Protein AF-A0A0F6RL67-F1 (afdb_monomer_lite)

Structure (mmCIF, N/CA/C/O backbone):
data_AF-A0A0F6RL67-F1
#
_entry.id   AF-A0A0F6RL67-F1
#
loop_
_atom_site.group_PDB
_atom_site.id
_atom_site.type_symbol
_atom_site.label_atom_id
_atom_site.label_alt_id
_atom_site.label_comp_id
_atom_site.label_asym_id
_atom_site.label_entity_id
_atom_site.label_seq_id
_atom_site.pdbx_PDB_ins_code
_atom_site.Cartn_x
_atom_site.Cartn_y
_atom_site.Cartn_z
_atom_site.occupancy
_atom_site.B_iso_or_equiv
_atom_site.auth_seq_id
_atom_site.auth_comp_id
_atom_site.auth_asym_id
_atom_site.auth_atom_id
_atom_site.pdbx_PDB_model_num
ATOM 1 N N . MET A 1 1 ? 25.501 -9.272 3.572 1.00 39.44 1 MET A N 1
ATOM 2 C CA . MET A 1 1 ? 24.413 -9.003 4.534 1.00 39.44 1 MET A CA 1
ATOM 3 C C . MET A 1 1 ? 23.140 -8.928 3.716 1.00 39.44 1 MET A C 1
ATOM 5 O O . MET A 1 1 ? 23.131 -8.193 2.739 1.00 39.44 1 MET A O 1
ATOM 9 N N . LEU A 1 2 ? 22.194 -9.834 3.968 1.00 45.69 2 LEU A N 1
ATOM 10 C CA . LEU A 1 2 ? 21.057 -10.107 3.083 1.00 45.69 2 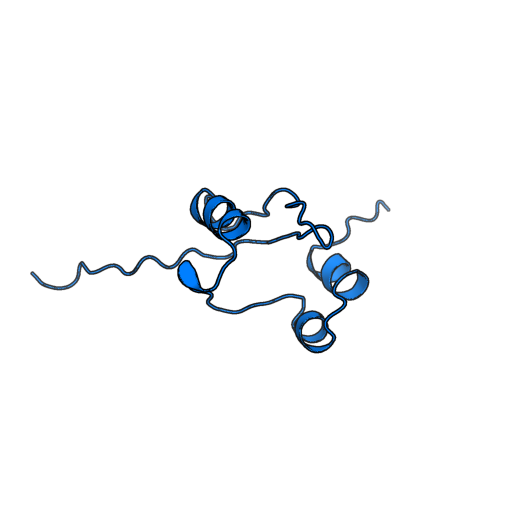LEU A CA 1
ATOM 11 C C . LEU A 1 2 ? 20.218 -8.845 2.864 1.00 45.69 2 LEU A C 1
ATOM 13 O O . LEU A 1 2 ? 19.864 -8.158 3.815 1.00 45.69 2 LEU A O 1
ATOM 17 N N . GLY A 1 3 ? 19.979 -8.543 1.588 1.00 56.59 3 GLY A N 1
ATOM 18 C CA . GLY A 1 3 ? 19.270 -7.361 1.118 1.00 56.59 3 GLY A CA 1
ATOM 19 C C . GLY A 1 3 ? 17.779 -7.460 1.404 1.00 56.59 3 GLY A C 1
ATOM 20 O O . GLY A 1 3 ? 16.995 -7.812 0.525 1.00 56.59 3 GLY A O 1
ATOM 21 N N . GLU A 1 4 ? 17.401 -7.150 2.637 1.00 61.28 4 GLU A N 1
ATOM 22 C CA . GLU A 1 4 ? 16.026 -6.822 2.983 1.00 61.28 4 GLU A CA 1
ATOM 23 C C . GLU A 1 4 ? 15.706 -5.469 2.341 1.00 61.28 4 GLU A C 1
ATOM 25 O O . GLU A 1 4 ? 16.054 -4.414 2.861 1.00 61.28 4 GLU A O 1
ATOM 30 N N . MET A 1 5 ? 15.124 -5.505 1.140 1.00 65.50 5 MET A N 1
ATOM 31 C CA . MET A 1 5 ? 14.607 -4.302 0.494 1.00 65.50 5 MET A CA 1
ATOM 32 C C . MET A 1 5 ? 13.395 -3.833 1.294 1.00 65.50 5 MET A C 1
ATOM 34 O O . MET A 1 5 ? 12.397 -4.553 1.392 1.00 65.50 5 MET A O 1
ATOM 38 N N . SER A 1 6 ? 13.483 -2.635 1.866 1.00 71.31 6 SER A N 1
ATOM 39 C CA . SER A 1 6 ? 12.349 -2.003 2.525 1.00 71.31 6 SER A CA 1
ATOM 40 C C . SER A 1 6 ? 11.261 -1.698 1.496 1.00 71.31 6 SER A C 1
ATOM 42 O O . SER A 1 6 ? 11.548 -1.523 0.310 1.00 71.31 6 SER A O 1
ATOM 44 N N . PHE A 1 7 ? 10.003 -1.583 1.931 1.00 72.69 7 PHE A N 1
ATOM 45 C CA . PHE A 1 7 ? 8.905 -1.174 1.046 1.00 72.69 7 PHE A CA 1
ATOM 46 C C . PHE A 1 7 ? 9.253 0.122 0.289 1.00 72.69 7 PHE A C 1
ATOM 48 O O . PHE A 1 7 ? 8.974 0.236 -0.901 1.00 72.69 7 PHE A O 1
ATOM 55 N N . TYR A 1 8 ? 9.963 1.040 0.950 1.00 70.81 8 TYR A N 1
ATOM 56 C CA . TYR A 1 8 ? 10.434 2.301 0.376 1.00 70.81 8 TYR A CA 1
ATOM 57 C C . TYR A 1 8 ? 11.539 2.137 -0.685 1.00 70.81 8 TYR A C 1
ATOM 59 O O . TYR A 1 8 ? 11.587 2.899 -1.646 1.00 70.81 8 TYR A O 1
ATOM 67 N N . ASP A 1 9 ? 12.396 1.117 -0.575 1.00 73.50 9 ASP A N 1
ATOM 68 C CA . ASP A 1 9 ? 13.422 0.841 -1.594 1.00 73.50 9 ASP A CA 1
ATOM 69 C C . ASP A 1 9 ? 12.785 0.281 -2.875 1.00 73.50 9 ASP A C 1
ATOM 71 O O . ASP A 1 9 ? 13.236 0.528 -3.996 1.00 73.50 9 ASP A O 1
ATOM 75 N N . VAL A 1 10 ? 11.700 -0.482 -2.713 1.00 75.50 10 VAL A N 1
ATOM 76 C CA . VAL A 1 10 ? 10.925 -1.043 -3.825 1.00 75.50 10 VAL A CA 1
ATOM 77 C C . VAL A 1 10 ? 10.143 0.060 -4.542 1.00 75.50 10 VAL A C 1
ATOM 79 O O . VAL A 1 10 ? 10.020 0.025 -5.769 1.00 75.50 10 VAL A O 1
ATOM 82 N N . THR A 1 11 ? 9.639 1.063 -3.821 1.00 75.38 11 THR A N 1
ATOM 83 C CA . THR A 1 11 ? 8.854 2.142 -4.432 1.00 75.38 11 THR A CA 1
ATOM 84 C C . THR A 1 11 ? 9.716 3.039 -5.320 1.00 75.38 11 THR A C 1
ATOM 86 O O . THR A 1 11 ? 9.282 3.366 -6.424 1.00 75.38 11 THR A O 1
ATOM 89 N N . ASP A 1 12 ? 10.966 3.330 -4.943 1.00 69.94 12 ASP A N 1
ATOM 90 C CA . ASP A 1 12 ? 11.907 4.058 -5.812 1.00 69.94 12 ASP A CA 1
ATOM 91 C C . ASP A 1 12 ? 12.267 3.279 -7.095 1.00 69.94 12 ASP A C 1
ATOM 93 O O . ASP A 1 12 ? 12.401 3.837 -8.190 1.00 69.94 12 ASP A O 1
ATOM 97 N N . LYS A 1 13 ? 12.364 1.952 -6.989 1.00 73.25 13 LYS A N 1
ATOM 98 C CA . LYS A 1 13 ? 12.849 1.111 -8.087 1.00 73.25 13 LYS A CA 1
ATOM 99 C C . LYS A 1 13 ? 11.779 0.732 -9.113 1.00 73.25 13 LYS A C 1
ATOM 101 O O . LYS A 1 13 ? 12.112 0.563 -10.284 1.00 73.25 13 LYS A O 1
ATOM 106 N N . TYR A 1 14 ? 10.522 0.571 -8.692 1.00 76.62 14 TYR A N 1
ATOM 107 C CA . TYR A 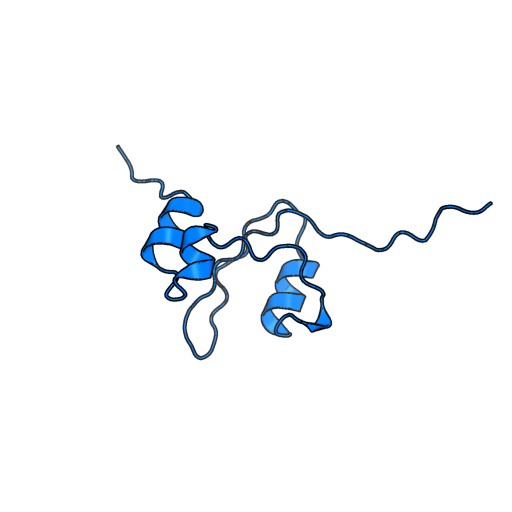1 14 ? 9.469 -0.016 -9.535 1.00 76.62 14 TYR A CA 1
ATOM 108 C C . TYR A 1 14 ? 8.268 0.897 -9.804 1.00 76.62 14 TYR A C 1
ATOM 110 O O . TYR A 1 14 ? 7.449 0.557 -10.658 1.00 76.62 14 TYR A O 1
ATOM 118 N N . ILE A 1 15 ? 8.130 2.040 -9.121 1.00 80.38 15 ILE A N 1
ATOM 119 C CA . ILE A 1 15 ? 7.067 2.994 -9.459 1.00 80.38 15 ILE A CA 1
ATOM 120 C C . ILE A 1 15 ? 7.473 3.776 -10.711 1.00 80.38 15 ILE A C 1
ATOM 122 O O . ILE A 1 15 ? 8.416 4.566 -10.699 1.00 80.38 15 ILE A O 1
ATOM 126 N N . GLU A 1 16 ? 6.722 3.568 -11.792 1.00 79.00 16 GLU A N 1
ATOM 127 C CA . GLU A 1 16 ? 6.906 4.277 -13.065 1.00 79.00 16 GLU A CA 1
ATOM 128 C C . GLU A 1 16 ? 6.435 5.740 -12.994 1.00 79.00 16 GLU A C 1
ATOM 130 O O . GLU A 1 16 ? 6.988 6.613 -13.664 1.00 79.00 16 GLU A O 1
ATOM 135 N N . ASP A 1 17 ? 5.427 6.025 -12.162 1.00 80.88 17 ASP A N 1
ATOM 136 C CA . ASP A 1 17 ? 4.924 7.379 -11.945 1.00 80.88 17 ASP A CA 1
ATOM 137 C C . ASP A 1 17 ? 5.909 8.192 -11.093 1.00 80.88 17 ASP A C 1
ATOM 139 O O . ASP A 1 17 ? 6.139 7.934 -9.909 1.00 80.88 17 ASP A O 1
ATOM 143 N N . LYS A 1 18 ? 6.510 9.203 -11.718 1.00 80.88 18 LYS A N 1
ATOM 144 C CA . LYS A 1 18 ? 7.591 9.992 -11.126 1.00 80.88 18 LYS A CA 1
ATOM 145 C C . LYS A 1 18 ? 7.162 10.761 -9.874 1.00 80.88 18 LYS A C 1
ATOM 147 O O . LYS A 1 18 ? 7.994 10.942 -8.984 1.00 80.88 18 LYS A O 1
ATOM 152 N N . GLU A 1 19 ? 5.909 11.202 -9.798 1.00 83.25 19 GLU A N 1
ATOM 153 C CA . GLU A 1 19 ? 5.404 11.968 -8.656 1.00 83.25 19 GLU A CA 1
ATOM 154 C C . GLU A 1 19 ? 5.073 11.036 -7.490 1.00 83.25 19 GLU A C 1
ATOM 156 O O . GLU A 1 19 ? 5.494 11.298 -6.363 1.00 83.25 19 GLU A O 1
ATOM 161 N N . LEU A 1 20 ? 4.447 9.886 -7.763 1.00 80.81 20 LEU A N 1
ATOM 162 C CA . LEU A 1 20 ? 4.222 8.858 -6.739 1.00 80.81 20 LEU A CA 1
ATOM 163 C C . LEU A 1 20 ? 5.530 8.296 -6.192 1.00 80.81 20 LEU A C 1
ATOM 165 O O . LEU A 1 20 ? 5.657 8.081 -4.988 1.00 80.81 20 LEU A O 1
ATOM 169 N N . ARG A 1 21 ? 6.531 8.101 -7.052 1.00 81.56 21 ARG A N 1
ATOM 170 C CA . ARG A 1 21 ? 7.855 7.644 -6.634 1.00 81.56 21 ARG A CA 1
ATOM 171 C C . ARG A 1 21 ? 8.516 8.618 -5.659 1.00 81.56 21 ARG A C 1
ATOM 173 O O . ARG A 1 21 ? 9.060 8.196 -4.647 1.00 81.56 21 ARG A O 1
ATOM 180 N N . ARG A 1 22 ? 8.425 9.926 -5.928 1.00 80.38 22 ARG A N 1
ATOM 181 C CA . ARG A 1 22 ? 8.949 10.983 -5.038 1.00 80.38 22 ARG A CA 1
ATOM 182 C C . ARG A 1 22 ? 8.268 11.002 -3.673 1.00 80.38 22 ARG A C 1
ATOM 184 O O . ARG A 1 22 ? 8.889 11.402 -2.696 1.00 80.38 22 ARG A O 1
ATOM 191 N N . GLN A 1 23 ? 7.016 10.559 -3.611 1.00 80.62 23 GLN A N 1
ATOM 192 C CA . GLN A 1 23 ? 6.249 10.400 -2.376 1.00 80.62 23 GLN A CA 1
ATOM 193 C C . GLN A 1 23 ? 6.449 9.017 -1.729 1.00 80.62 23 GLN A C 1
ATOM 195 O O . GLN A 1 23 ? 5.737 8.671 -0.790 1.00 80.62 23 GLN A O 1
ATOM 200 N N . GLY A 1 24 ? 7.373 8.192 -2.237 1.00 78.25 24 GLY A N 1
ATOM 201 C CA . GLY A 1 24 ? 7.613 6.839 -1.733 1.00 78.25 24 GLY A CA 1
ATOM 202 C C . GLY A 1 24 ? 6.440 5.879 -1.952 1.00 78.25 24 GLY A C 1
ATOM 203 O O . GLY A 1 24 ? 6.350 4.871 -1.258 1.00 78.25 24 GLY A O 1
ATOM 204 N N . GLY A 1 25 ? 5.537 6.177 -2.892 1.00 81.25 25 GLY A N 1
ATOM 205 C CA . GLY A 1 25 ? 4.315 5.411 -3.148 1.00 81.25 25 GLY A CA 1
ATOM 206 C C . GLY A 1 25 ? 3.132 5.767 -2.245 1.00 81.25 25 GLY A C 1
ATOM 207 O O . GLY A 1 25 ? 2.109 5.085 -2.307 1.00 81.25 25 GLY A O 1
ATOM 208 N N . TYR A 1 26 ? 3.244 6.816 -1.424 1.00 82.75 26 TYR A N 1
ATOM 209 C CA . TYR A 1 26 ? 2.151 7.273 -0.573 1.00 82.75 26 TYR A CA 1
ATOM 210 C C . TYR A 1 26 ? 1.014 7.869 -1.411 1.00 82.75 26 TYR A C 1
ATOM 212 O O . TYR A 1 26 ? 1.201 8.830 -2.150 1.00 82.75 26 TYR A O 1
ATOM 220 N N . LEU A 1 27 ? -0.181 7.287 -1.291 1.00 81.62 27 LEU A N 1
ATOM 221 C CA . LEU A 1 27 ? -1.376 7.696 -2.039 1.00 81.62 27 LEU A CA 1
ATOM 222 C C . LEU A 1 27 ? -2.336 8.573 -1.221 1.00 81.62 27 LEU A C 1
ATOM 224 O O . LEU A 1 27 ? -3.374 8.982 -1.737 1.00 81.62 27 LEU A O 1
ATOM 228 N N . GLY A 1 28 ? -2.016 8.860 0.044 1.00 86.19 28 GLY A N 1
ATOM 229 C CA . GLY A 1 28 ? -2.919 9.570 0.946 1.00 86.19 28 GLY A CA 1
ATOM 230 C C . GLY A 1 28 ? -4.204 8.794 1.257 1.00 86.19 28 GLY A C 1
ATOM 231 O O . GLY A 1 28 ? -4.278 7.570 1.132 1.00 86.19 28 GLY A O 1
ATOM 232 N N . VAL A 1 29 ? -5.239 9.523 1.681 1.00 85.62 29 VAL A N 1
ATOM 233 C CA . VAL A 1 29 ? -6.539 8.940 2.042 1.00 85.62 29 VAL A CA 1
ATOM 234 C C . VAL A 1 29 ? -7.351 8.648 0.784 1.00 85.62 29 VAL A C 1
ATOM 236 O O . VAL A 1 29 ? -7.946 9.551 0.198 1.00 85.62 29 VAL A O 1
ATOM 239 N N . GLN A 1 30 ? -7.438 7.369 0.423 1.00 86.44 30 GLN A N 1
ATOM 240 C CA . GLN A 1 30 ? -8.236 6.907 -0.712 1.00 86.44 30 GLN A CA 1
ATOM 241 C C . GLN A 1 30 ? -9.576 6.329 -0.266 1.00 86.44 30 GLN A C 1
ATOM 243 O O . GLN A 1 30 ? -9.656 5.525 0.666 1.00 86.44 30 GLN A O 1
ATOM 248 N N . ARG A 1 31 ? -10.660 6.717 -0.950 1.00 86.25 31 ARG A N 1
ATOM 249 C CA . ARG A 1 31 ? -11.993 6.176 -0.661 1.00 86.25 31 ARG A CA 1
ATOM 250 C C . ARG A 1 31 ? -12.180 4.856 -1.391 1.00 86.25 31 ARG A C 1
ATOM 252 O O . ARG A 1 31 ? -11.640 4.621 -2.468 1.00 86.25 31 ARG A O 1
ATOM 259 N N . ARG A 1 32 ? -13.053 4.015 -0.838 1.00 84.31 32 ARG A N 1
ATOM 260 C CA . ARG A 1 32 ? -13.373 2.688 -1.384 1.00 84.31 32 ARG A CA 1
ATOM 261 C C . ARG A 1 32 ? -13.759 2.698 -2.869 1.00 84.31 32 ARG A C 1
ATOM 263 O O . ARG A 1 32 ? -13.444 1.746 -3.576 1.00 84.31 32 ARG A O 1
ATOM 270 N N . GLN A 1 33 ? -14.453 3.753 -3.287 1.00 86.06 33 GLN A N 1
ATOM 271 C CA . GLN A 1 33 ? -14.982 3.978 -4.635 1.00 86.06 33 GLN A CA 1
ATOM 272 C C . GLN A 1 33 ? -13.940 4.491 -5.640 1.00 86.06 33 GLN A C 1
ATOM 274 O O . GLN A 1 33 ? -14.112 4.285 -6.835 1.00 86.06 33 GLN A O 1
ATOM 279 N N . ASP A 1 34 ? -12.850 5.096 -5.161 1.00 85.56 34 ASP A N 1
ATOM 280 C CA . ASP A 1 34 ? -11.751 5.581 -6.007 1.00 85.56 34 ASP A CA 1
ATOM 281 C C . ASP A 1 34 ? -10.728 4.465 -6.303 1.00 85.56 34 ASP A C 1
ATOM 283 O O . ASP A 1 34 ? -9.877 4.585 -7.185 1.00 85.56 34 ASP A O 1
ATOM 287 N N . LEU A 1 35 ? -10.811 3.346 -5.573 1.00 85.25 35 LEU A N 1
ATOM 288 C CA . LEU A 1 35 ? -9.963 2.173 -5.750 1.00 85.25 35 LEU A CA 1
ATOM 289 C C . LEU A 1 35 ? -10.600 1.169 -6.713 1.00 85.25 35 LEU A C 1
ATOM 291 O O . LEU A 1 35 ? -11.808 0.934 -6.702 1.00 85.25 35 LEU A O 1
ATOM 295 N N . ARG A 1 36 ? -9.757 0.479 -7.491 1.00 85.38 36 ARG A N 1
ATOM 296 C CA . ARG A 1 36 ? -10.209 -0.662 -8.300 1.00 85.38 36 ARG A CA 1
ATOM 297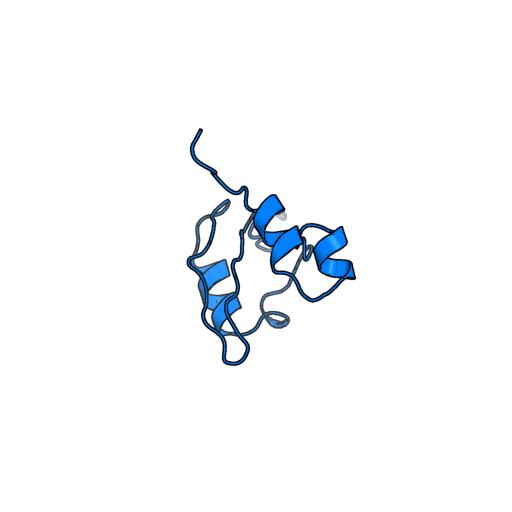 C C . ARG A 1 36 ? -10.852 -1.721 -7.390 1.00 85.38 36 ARG A C 1
ATOM 299 O O . ARG A 1 36 ? -10.309 -1.960 -6.309 1.00 85.38 36 ARG A O 1
ATOM 306 N N . PRO A 1 37 ? -11.921 -2.413 -7.823 1.00 86.19 37 PRO A N 1
ATOM 307 C CA . PRO A 1 37 ? -12.639 -3.380 -6.986 1.00 86.19 37 PRO A CA 1
ATOM 308 C C . PRO A 1 37 ? -11.731 -4.453 -6.371 1.00 86.19 37 PRO A C 1
ATOM 310 O O . PRO A 1 37 ? -11.851 -4.757 -5.188 1.00 86.19 37 PRO A O 1
ATOM 313 N N . GLU A 1 38 ? -10.773 -4.956 -7.156 1.00 86.00 38 GLU A N 1
ATOM 314 C CA . GLU A 1 38 ? -9.759 -5.936 -6.739 1.00 86.00 38 GLU A CA 1
ATOM 315 C C . GLU A 1 38 ? -8.905 -5.431 -5.562 1.00 86.00 38 GLU A C 1
ATOM 317 O O . GLU A 1 38 ? -8.711 -6.136 -4.574 1.00 86.00 38 GLU A O 1
ATOM 322 N N . ILE A 1 39 ? -8.428 -4.183 -5.648 1.00 86.94 39 ILE A N 1
ATOM 323 C CA . ILE A 1 39 ? -7.606 -3.547 -4.610 1.00 86.94 39 ILE A CA 1
ATOM 324 C C . ILE A 1 39 ? -8.464 -3.240 -3.387 1.00 86.94 39 ILE A C 1
ATOM 326 O O . ILE A 1 39 ? -8.078 -3.533 -2.263 1.00 86.94 39 ILE A O 1
ATOM 330 N N . SER A 1 40 ? -9.644 -2.673 -3.620 1.00 88.62 40 SER A N 1
ATOM 331 C CA . SER A 1 40 ? -10.602 -2.305 -2.587 1.00 88.62 40 SER A CA 1
ATOM 332 C C . SER A 1 40 ? -10.959 -3.512 -1.712 1.00 88.62 40 SER A C 1
ATOM 334 O O . SER A 1 40 ? -10.826 -3.461 -0.493 1.00 88.62 40 SER A O 1
ATOM 336 N N . ALA A 1 41 ? -11.322 -4.645 -2.318 1.00 88.56 41 ALA A N 1
ATOM 337 C CA . ALA A 1 41 ? -11.626 -5.866 -1.577 1.00 88.56 41 ALA A CA 1
ATOM 338 C C . ALA A 1 41 ? -10.440 -6.340 -0.721 1.00 88.56 41 ALA A C 1
ATOM 340 O O . ALA A 1 41 ? -10.635 -6.677 0.444 1.00 88.56 41 ALA A O 1
ATOM 341 N N . ALA A 1 42 ? -9.222 -6.320 -1.269 1.00 88.94 42 ALA A N 1
ATOM 342 C CA . ALA A 1 42 ? -8.027 -6.739 -0.546 1.00 88.94 42 ALA A CA 1
ATOM 343 C C . ALA A 1 42 ? -7.687 -5.793 0.620 1.00 88.94 42 ALA A C 1
ATOM 345 O O . ALA A 1 42 ? -7.464 -6.267 1.728 1.00 88.94 42 ALA A O 1
ATOM 346 N N . VAL A 1 43 ? -7.711 -4.473 0.403 1.00 89.00 43 VAL A N 1
ATOM 347 C CA . VAL A 1 43 ? -7.422 -3.461 1.435 1.00 89.00 43 VAL A CA 1
ATOM 348 C C . VAL A 1 43 ? -8.395 -3.595 2.605 1.00 89.00 43 VAL A C 1
ATOM 350 O O . VAL A 1 43 ? -7.969 -3.788 3.741 1.00 89.00 43 VAL A O 1
ATOM 353 N N . PHE A 1 44 ? -9.704 -3.576 2.337 1.00 86.81 44 PHE A N 1
ATOM 354 C CA . PHE A 1 44 ? -10.727 -3.599 3.388 1.00 86.81 44 PHE A CA 1
ATOM 355 C C . PHE A 1 44 ? -10.903 -4.968 4.071 1.00 86.81 44 PHE A C 1
ATOM 357 O O . PHE A 1 44 ? -11.577 -5.043 5.095 1.00 86.81 44 PHE A O 1
ATOM 364 N N . ALA A 1 45 ? -10.313 -6.039 3.532 1.00 88.38 45 ALA A N 1
ATOM 365 C CA . ALA A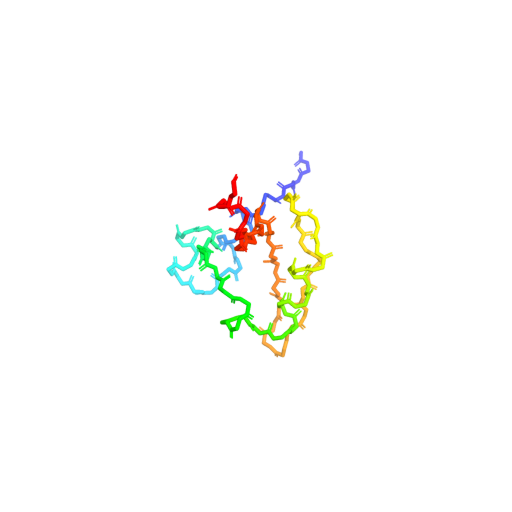 1 45 ? -10.296 -7.362 4.159 1.00 88.38 45 ALA A CA 1
ATOM 366 C C . ALA A 1 45 ? -9.105 -7.573 5.114 1.00 88.38 45 ALA A C 1
ATOM 368 O O . ALA A 1 45 ? -9.043 -8.601 5.792 1.00 88.38 45 ALA A O 1
ATOM 369 N N . THR A 1 46 ? -8.155 -6.636 5.170 1.00 88.81 46 THR A N 1
ATOM 370 C CA . THR A 1 46 ? -6.975 -6.743 6.043 1.00 88.81 46 THR A CA 1
ATOM 371 C C . THR A 1 46 ? -7.141 -6.059 7.387 1.00 88.81 46 THR A C 1
ATOM 373 O O . THR A 1 46 ? -8.060 -5.269 7.591 1.00 88.81 46 THR A O 1
ATOM 376 N N . LYS A 1 47 ? -6.247 -6.401 8.322 1.00 87.75 47 LYS A N 1
ATOM 377 C CA . LYS A 1 47 ? -6.144 -5.766 9.638 1.00 87.75 47 LYS A CA 1
ATOM 378 C C . LYS A 1 47 ? -4.918 -4.846 9.632 1.00 87.75 47 LYS A C 1
ATOM 380 O O . LYS A 1 47 ? -3.809 -5.367 9.725 1.00 87.75 47 LYS A O 1
ATOM 385 N N . PRO A 1 48 ? -5.089 -3.523 9.486 1.00 87.19 48 PRO A N 1
ATOM 386 C CA . PRO A 1 48 ? -3.964 -2.594 9.436 1.00 87.19 48 PRO A CA 1
ATOM 387 C C . PRO A 1 48 ? -3.192 -2.527 10.769 1.00 87.19 48 PRO A C 1
ATOM 389 O O . PRO A 1 48 ? -3.807 -2.738 11.821 1.00 87.19 48 PRO A O 1
ATOM 392 N N . PRO A 1 49 ? -1.885 -2.193 10.745 1.00 88.38 49 PRO A N 1
ATOM 393 C CA . PRO A 1 49 ? -1.059 -1.988 9.553 1.00 88.38 49 PRO A CA 1
ATOM 394 C C . PRO A 1 49 ? -0.604 -3.326 8.942 1.00 88.38 49 PRO A C 1
ATOM 396 O O . PRO A 1 49 ? -0.019 -4.165 9.628 1.00 88.38 49 PRO A O 1
ATOM 399 N N . GLN A 1 50 ? -0.859 -3.549 7.648 1.00 88.19 50 GLN A N 1
ATOM 400 C CA . GLN A 1 50 ? -0.517 -4.812 6.982 1.00 88.19 50 GLN A CA 1
ATOM 401 C C . GLN A 1 50 ? -0.100 -4.615 5.521 1.00 88.19 50 GLN A C 1
ATOM 403 O O . GLN A 1 50 ? -0.771 -3.937 4.741 1.00 88.19 50 GLN A O 1
ATOM 408 N N . LEU A 1 51 ? 0.994 -5.278 5.132 1.00 86.88 51 LEU A N 1
ATOM 409 C CA . LEU A 1 51 ? 1.413 -5.384 3.737 1.00 86.88 51 LEU A CA 1
ATOM 410 C C . LEU A 1 51 ? 0.559 -6.434 3.015 1.00 86.88 51 LEU A C 1
ATOM 412 O O . LEU A 1 51 ? 0.512 -7.600 3.418 1.00 86.88 51 LEU A O 1
ATOM 416 N N . LEU A 1 52 ? -0.114 -6.027 1.940 1.00 87.94 52 LEU A N 1
ATOM 417 C CA . LEU A 1 52 ? -0.903 -6.931 1.112 1.00 87.94 52 LEU A CA 1
ATOM 418 C C . LEU A 1 52 ? -0.001 -7.827 0.269 1.00 87.94 52 LEU A C 1
ATOM 420 O O . LEU A 1 52 ? 1.080 -7.431 -0.173 1.00 87.94 52 LEU A O 1
ATOM 424 N N . LYS A 1 53 ? -0.497 -9.034 -0.025 1.00 86.25 53 LYS A N 1
ATOM 425 C CA . LYS A 1 53 ? 0.113 -9.876 -1.058 1.00 86.25 53 LYS A CA 1
ATOM 426 C C . LYS A 1 53 ? 0.111 -9.121 -2.397 1.00 86.25 53 LYS A C 1
ATOM 428 O O . LYS A 1 53 ? -0.839 -8.378 -2.652 1.00 86.25 53 LYS A O 1
ATOM 433 N N . PRO A 1 54 ? 1.120 -9.329 -3.262 1.00 84.75 54 PRO A N 1
ATOM 434 C CA . PRO A 1 54 ? 1.175 -8.658 -4.553 1.00 84.75 54 PRO A CA 1
ATOM 435 C C . PRO A 1 54 ? -0.091 -8.938 -5.373 1.00 84.75 54 PRO A C 1
ATOM 437 O O . PRO A 1 54 ? -0.427 -10.094 -5.636 1.00 84.75 54 PRO A O 1
ATOM 440 N N . ILE A 1 55 ? -0.799 -7.880 -5.767 1.00 84.19 55 ILE A N 1
ATOM 441 C CA . ILE A 1 55 ? -2.036 -7.978 -6.548 1.00 84.19 55 ILE A CA 1
ATOM 442 C C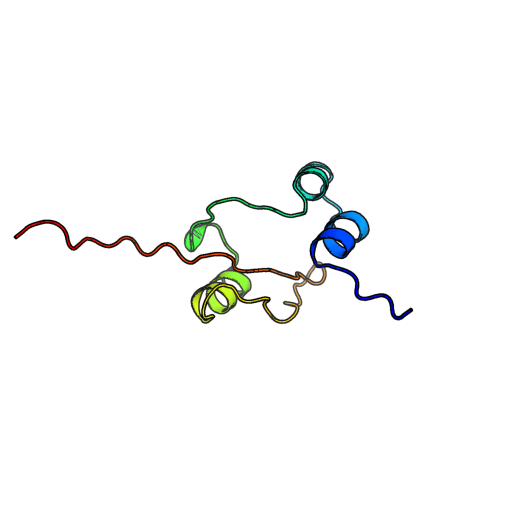 . ILE A 1 55 ? -1.667 -7.888 -8.025 1.00 84.19 55 ILE A C 1
ATOM 444 O O . ILE A 1 55 ? -1.187 -6.851 -8.492 1.00 84.19 55 ILE A O 1
ATOM 448 N N . VAL A 1 56 ? -1.877 -8.979 -8.761 1.00 79.88 56 VAL A N 1
ATOM 449 C CA . VAL A 1 56 ? -1.627 -9.035 -10.204 1.00 79.88 56 VAL A CA 1
ATOM 450 C C . VAL A 1 56 ? -2.777 -8.344 -10.931 1.00 79.88 56 VAL A C 1
ATOM 452 O O . VAL A 1 56 ? -3.928 -8.751 -10.815 1.00 79.88 56 VAL A O 1
ATOM 455 N N . LYS A 1 57 ? -2.460 -7.297 -11.688 1.00 77.50 57 LYS A N 1
ATOM 456 C CA . LYS A 1 57 ? -3.386 -6.569 -12.559 1.00 77.50 57 LYS A CA 1
ATOM 457 C C . LYS A 1 57 ? -2.996 -6.815 -14.016 1.00 77.50 57 LYS A C 1
ATOM 459 O O . LYS A 1 57 ? -1.858 -7.156 -14.323 1.00 77.50 57 LYS A O 1
ATOM 464 N N . ALA A 1 58 ? -3.914 -6.528 -14.940 1.00 71.75 58 ALA A N 1
ATOM 465 C CA . ALA A 1 58 ? -3.654 -6.625 -16.384 1.00 71.75 58 ALA A CA 1
ATOM 466 C C . ALA A 1 58 ? -2.436 -5.800 -16.867 1.00 71.75 58 ALA A C 1
ATOM 468 O O . ALA A 1 58 ? -1.845 -6.124 -17.890 1.00 71.75 58 ALA A O 1
ATOM 469 N N . LYS A 1 59 ? -2.046 -4.749 -16.129 1.00 68.50 59 LYS A N 1
ATOM 470 C CA . LYS A 1 59 ? -0.845 -3.927 -16.370 1.00 68.50 59 LYS A CA 1
ATOM 471 C C . LYS A 1 59 ? 0.161 -4.034 -15.214 1.00 68.50 59 LYS A C 1
ATOM 473 O O . LYS A 1 59 ? 0.549 -3.028 -14.633 1.00 68.50 59 LYS A O 1
ATOM 478 N N . GLY A 1 60 ? 0.535 -5.253 -14.837 1.00 75.06 60 GLY A N 1
ATOM 479 C CA . GLY A 1 60 ? 1.604 -5.499 -13.865 1.00 75.06 60 GLY A CA 1
ATOM 480 C C . GLY A 1 60 ? 1.125 -5.748 -12.436 1.00 75.06 60 GLY A C 1
ATOM 481 O O . GLY A 1 60 ? -0.051 -5.991 -12.180 1.00 75.06 60 GLY A O 1
ATOM 482 N N . ILE A 1 61 ? 2.061 -5.732 -11.491 1.00 82.38 61 ILE A N 1
ATOM 483 C CA . ILE A 1 61 ? 1.834 -6.134 -10.100 1.00 82.38 61 ILE A CA 1
ATOM 484 C C . ILE A 1 61 ? 1.794 -4.892 -9.211 1.00 82.38 61 ILE A C 1
ATOM 486 O O . ILE A 1 61 ? 2.600 -3.981 -9.371 1.00 82.38 61 ILE A O 1
ATOM 490 N N . SER A 1 62 ? 0.867 -4.847 -8.256 1.00 82.56 62 SER A N 1
ATOM 491 C CA . SER A 1 62 ? 0.843 -3.807 -7.225 1.00 82.56 62 SER A CA 1
ATOM 492 C C . SER A 1 62 ? 1.089 -4.378 -5.844 1.00 82.56 62 SER A C 1
ATOM 494 O O . SER A 1 62 ? 0.367 -5.263 -5.389 1.00 82.56 62 SER A O 1
ATOM 496 N N . LEU A 1 63 ? 2.102 -3.824 -5.185 1.00 84.81 63 LEU A N 1
ATOM 497 C CA . LEU A 1 63 ? 2.383 -4.022 -3.773 1.00 84.81 63 LEU A CA 1
ATOM 498 C C . LEU A 1 63 ? 1.761 -2.852 -3.005 1.00 84.81 63 LEU A C 1
ATOM 500 O O . LEU A 1 63 ? 1.975 -1.700 -3.375 1.00 84.81 63 LEU A O 1
ATOM 504 N N . ILE A 1 64 ? 0.955 -3.136 -1.985 1.00 86.44 64 ILE A N 1
ATOM 505 C CA . ILE A 1 64 ? 0.204 -2.113 -1.248 1.00 86.44 64 ILE A CA 1
ATOM 506 C C . ILE A 1 64 ? 0.400 -2.360 0.238 1.00 86.44 64 ILE A C 1
ATOM 508 O O . ILE A 1 64 ? 0.117 -3.454 0.724 1.00 86.44 64 ILE A O 1
ATOM 512 N N . LEU A 1 65 ? 0.865 -1.337 0.945 1.00 88.00 65 LEU A N 1
ATOM 513 C CA . LEU A 1 65 ? 0.896 -1.306 2.398 1.00 88.00 65 LEU A CA 1
ATOM 514 C C . LEU A 1 65 ? -0.346 -0.560 2.884 1.00 88.00 65 LEU A C 1
ATOM 516 O O . LEU A 1 65 ? -0.549 0.599 2.530 1.00 88.00 65 LEU A O 1
ATOM 520 N N . VAL A 1 66 ? -1.193 -1.233 3.657 1.00 89.12 66 VAL A N 1
ATOM 521 C CA . VAL A 1 66 ? -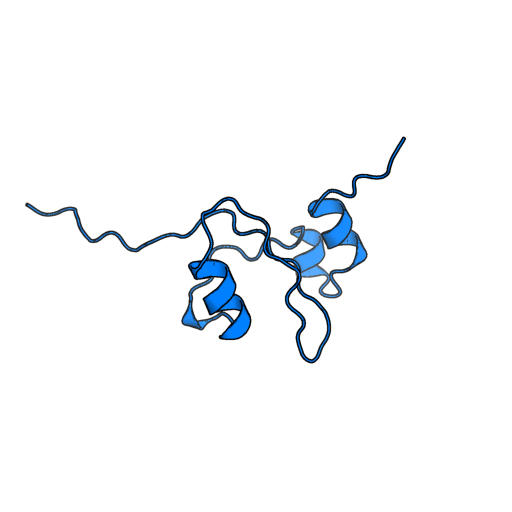2.344 -0.592 4.296 1.00 89.12 66 VAL A CA 1
ATOM 522 C C . VAL A 1 66 ? -1.888 -0.098 5.656 1.00 89.12 66 VAL A C 1
ATOM 524 O O . VAL A 1 66 ? -1.666 -0.912 6.550 1.00 89.12 66 VAL A O 1
ATOM 527 N N . GLU A 1 67 ? -1.731 1.215 5.799 1.00 88.38 67 GLU A N 1
ATOM 528 C CA . GLU A 1 67 ? -1.360 1.835 7.076 1.00 88.38 67 GLU A CA 1
ATOM 529 C C . GLU A 1 67 ? -2.556 1.886 8.029 1.00 88.38 67 GLU A C 1
ATOM 531 O O . GLU A 1 67 ? -2.478 1.400 9.155 1.00 88.38 67 GLU A O 1
ATOM 536 N N . GLU A 1 68 ? -3.694 2.395 7.549 1.00 87.75 68 GLU A N 1
ATOM 537 C CA . GLU A 1 68 ? -4.903 2.586 8.347 1.00 87.75 68 GLU A CA 1
ATOM 538 C C . GLU A 1 68 ? -6.168 2.444 7.485 1.00 87.75 68 GLU A C 1
ATOM 540 O O . GLU A 1 68 ? -6.178 2.776 6.298 1.00 87.75 68 GLU A O 1
ATOM 545 N N . ILE A 1 69 ? -7.260 1.964 8.089 1.00 87.88 69 ILE A N 1
ATOM 546 C CA . ILE A 1 69 ? -8.602 1.997 7.496 1.00 87.88 69 ILE A CA 1
ATOM 547 C C . ILE A 1 69 ? -9.475 2.907 8.355 1.00 87.88 69 ILE A C 1
ATOM 549 O O . ILE A 1 69 ? -9.924 2.525 9.434 1.00 87.88 69 ILE A O 1
ATOM 553 N N . ILE A 1 70 ? -9.761 4.101 7.840 1.00 85.44 70 ILE A N 1
ATOM 554 C CA . ILE A 1 70 ? -10.620 5.071 8.515 1.00 85.44 70 ILE A CA 1
ATOM 555 C C . ILE A 1 70 ? -12.080 4.672 8.281 1.00 85.44 70 ILE A C 1
ATOM 557 O O . ILE A 1 70 ? -12.623 4.825 7.183 1.00 85.44 70 ILE A O 1
ATOM 561 N N . GLN A 1 71 ? -12.739 4.162 9.319 1.00 81.25 71 GLN A N 1
ATOM 562 C CA . GLN A 1 71 ? -14.190 4.008 9.318 1.00 81.25 71 GLN A CA 1
ATOM 563 C C . GLN A 1 71 ? -14.835 5.313 9.775 1.00 81.25 71 GLN A C 1
ATOM 565 O O . GLN A 1 71 ? -14.451 5.893 10.789 1.00 81.25 71 GLN A O 1
ATOM 570 N N . ARG A 1 72 ? -15.848 5.780 9.039 1.00 71.56 72 ARG A N 1
ATOM 571 C CA . ARG A 1 72 ? -16.672 6.905 9.484 1.00 71.56 72 ARG A CA 1
ATOM 572 C C . ARG A 1 72 ? -17.481 6.462 10.703 1.00 71.56 72 ARG A C 1
ATOM 574 O O . ARG A 1 72 ? -18.557 5.891 10.555 1.00 71.56 72 ARG A O 1
ATOM 581 N N . ASN A 1 73 ? -16.945 6.703 11.894 1.00 61.22 73 ASN A N 1
ATOM 582 C CA . ASN A 1 73 ? -17.648 6.444 13.138 1.00 61.22 73 ASN A CA 1
ATOM 583 C C . ASN A 1 73 ? -18.703 7.542 13.357 1.00 61.22 73 ASN A C 1
ATOM 585 O O . ASN A 1 73 ? -18.358 8.716 13.454 1.00 61.22 73 ASN A O 1
ATOM 589 N N . TRP A 1 74 ? -19.983 7.170 13.404 1.00 59.34 74 TRP A N 1
ATOM 590 C CA . TRP A 1 74 ? -21.092 8.086 13.723 1.00 59.34 74 TRP A CA 1
ATOM 591 C C . TRP A 1 74 ? -21.460 8.082 15.214 1.00 59.34 74 TRP A C 1
ATOM 593 O O . TRP A 1 74 ? -22.422 8.731 15.613 1.00 59.34 74 TRP A O 1
ATOM 603 N N . MET A 1 75 ? -20.705 7.385 16.065 1.00 51.91 75 MET A N 1
ATOM 604 C CA . MET A 1 75 ? -20.969 7.353 17.503 1.00 51.91 75 MET A CA 1
ATOM 605 C C . MET A 1 75 ? -20.363 8.562 18.227 1.00 51.91 75 MET A C 1
ATOM 607 O O . MET A 1 75 ? -19.378 8.436 18.945 1.00 51.91 75 MET A O 1
ATOM 611 N N . ILE A 1 76 ? -20.964 9.736 18.041 1.00 59.59 76 ILE A N 1
ATOM 612 C CA . ILE A 1 76 ? -20.934 10.824 19.030 1.00 59.59 76 ILE A CA 1
ATOM 613 C C . ILE A 1 76 ? -22.229 11.631 18.904 1.00 59.59 76 ILE A C 1
ATOM 615 O O . ILE A 1 76 ? -22.263 12.674 18.261 1.00 59.59 76 ILE A O 1
ATOM 619 N N . SER A 1 77 ? -23.313 11.103 19.477 1.00 50.56 77 SER A N 1
ATOM 620 C CA . SER A 1 77 ? -24.421 11.888 20.040 1.00 50.56 77 SER A CA 1
ATOM 621 C C . SER A 1 77 ? -25.373 10.952 20.796 1.00 50.56 77 SER A C 1
ATOM 623 O O . SER A 1 77 ? -26.223 10.312 20.182 1.00 50.56 77 SER A O 1
ATOM 625 N N . THR A 1 78 ? -25.195 10.810 22.109 1.00 49.91 78 THR A N 1
ATOM 626 C CA . THR A 1 78 ? -26.261 10.606 23.112 1.00 49.91 78 THR A CA 1
ATOM 627 C C . THR A 1 78 ? -25.683 10.976 24.468 1.00 49.91 78 THR A C 1
ATOM 629 O O . THR A 1 78 ? -24.551 10.523 24.749 1.00 49.91 78 THR A O 1
#

Organism: NCBI:txid1641812

Secondary structure (DSSP, 8-state):
------HHHHHHHH---HHHHHTTT---S--TTTS-HHHHHHHHTS-SSEEPPPEEETTEEE--EE------------

pLDDT: mean 78.6, std 11.4, range [39.44, 89.12]

Sequence (78 aa):
MLGEMSFYDVTDKYIEDKELRRQGGYLGVQRRQDLRPEISAAVFATKPPQLLKPIVKAKGISLILVEEIIQRNWMIST

Foldseek 3Di:
DDDPQDLLNCLCVPPPDPVCNVVSNDPPDDDLVNDDVQVSVQLVVDDPQDWTDWDQDPVGTDTDGNHDDDDPDPPDDD

Radius of gyration: 14.93 Å; chains: 1; bounding box: 51×22×40 Å

InterPro domains:
  IPR000297 Peptidyl-prolyl cis-trans isomerase, PpiC-type [PF00639] (3-67)
  IPR000297 Peptidyl-prolyl cis-trans isomerase, PpiC-type [PS50198] (1-68)
  IPR046357 Peptidyl-prolyl cis-trans isomerase domain superfamily [G3DSA:3.10.50.40] (2-69)